Protein AF-A0AAV5WEJ1-F1 (afdb_monomer)

pLDDT: mean 78.56, std 15.96, range [40.91, 97.81]

Structure (mmCIF, N/CA/C/O backbone):
data_AF-A0AAV5WEJ1-F1
#
_entry.id   AF-A0AAV5WEJ1-F1
#
loop_
_atom_site.group_PDB
_atom_site.id
_atom_site.type_symbol
_atom_site.label_atom_id
_atom_site.label_alt_id
_atom_site.label_comp_id
_atom_site.label_asym_id
_atom_site.label_entity_id
_atom_site.label_seq_id
_atom_site.pdbx_PDB_ins_code
_atom_site.Cartn_x
_atom_site.Cartn_y
_atom_site.Cartn_z
_atom_site.occupancy
_atom_site.B_iso_or_equiv
_atom_site.auth_seq_id
_atom_site.auth_comp_id
_atom_site.auth_asym_id
_atom_site.auth_atom_id
_atom_site.pdbx_PDB_model_num
ATOM 1 N N . ASN A 1 1 ? 37.908 61.370 23.925 1.00 48.78 1 ASN A N 1
ATOM 2 C CA . ASN A 1 1 ? 36.452 61.173 23.853 1.00 48.78 1 ASN A CA 1
ATOM 3 C C . ASN A 1 1 ? 36.215 59.775 23.324 1.00 48.78 1 ASN A C 1
ATOM 5 O O . ASN A 1 1 ? 36.213 59.597 22.114 1.00 48.78 1 ASN A O 1
ATOM 9 N N . GLU A 1 2 ? 36.340 58.740 24.158 1.00 59.25 2 GLU A N 1
ATOM 10 C CA . GLU A 1 2 ? 35.425 58.416 25.284 1.00 59.25 2 GLU A CA 1
ATOM 11 C C . GLU A 1 2 ? 34.020 58.159 24.706 1.00 59.25 2 GLU A C 1
ATOM 13 O O . GLU A 1 2 ? 33.524 58.984 23.948 1.00 59.25 2 GLU A O 1
ATOM 18 N N . GLU A 1 3 ? 33.359 57.028 24.920 1.00 62.00 3 GLU A N 1
ATOM 19 C CA . GLU A 1 3 ? 33.293 56.224 26.140 1.00 62.00 3 GLU A CA 1
ATOM 20 C C . GLU A 1 3 ? 33.179 54.723 25.832 1.00 62.00 3 GLU A C 1
ATOM 22 O O . GLU A 1 3 ? 32.531 54.297 24.874 1.00 62.00 3 GLU A O 1
ATOM 27 N N . GLU A 1 4 ? 33.813 53.942 26.701 1.00 65.81 4 GLU A N 1
ATOM 28 C CA . GLU A 1 4 ? 33.583 52.519 26.920 1.00 65.81 4 GLU A CA 1
ATOM 29 C C . GLU A 1 4 ? 32.171 52.300 27.490 1.00 65.81 4 GLU A C 1
ATOM 31 O O . GLU A 1 4 ? 31.723 53.063 28.345 1.00 65.81 4 GLU A O 1
ATOM 36 N N . LYS A 1 5 ? 31.489 51.228 27.069 1.00 62.72 5 LYS A N 1
ATOM 37 C CA . LYS A 1 5 ? 30.404 50.622 27.852 1.00 62.72 5 LYS A CA 1
ATOM 38 C C . LYS A 1 5 ? 30.538 49.107 27.853 1.00 62.72 5 LYS A C 1
ATOM 40 O O . LYS A 1 5 ? 30.282 48.437 26.855 1.00 62.72 5 LYS A O 1
ATOM 45 N N . SER A 1 6 ? 31.016 48.640 28.995 1.00 69.19 6 SER A N 1
ATOM 46 C CA . SER A 1 6 ? 30.909 47.301 29.550 1.00 69.19 6 SER A CA 1
ATOM 47 C C . SER A 1 6 ? 29.540 47.127 30.210 1.00 69.19 6 SER A C 1
ATOM 49 O O . SER A 1 6 ? 29.166 47.982 31.004 1.00 69.19 6 SER A O 1
ATOM 51 N N . ASP A 1 7 ? 28.863 46.020 29.923 1.00 62.72 7 ASP A N 1
ATOM 52 C CA . ASP A 1 7 ? 27.815 45.413 30.754 1.00 62.72 7 ASP A CA 1
ATOM 53 C C . ASP A 1 7 ? 28.044 43.891 30.583 1.00 62.72 7 ASP A C 1
ATOM 55 O O . ASP A 1 7 ? 27.995 43.387 29.459 1.00 62.72 7 ASP A O 1
ATOM 59 N N . ASP A 1 8 ? 28.722 43.204 31.503 1.00 59.22 8 ASP A N 1
ATOM 60 C CA . ASP A 1 8 ? 28.251 42.664 32.791 1.00 59.22 8 ASP A CA 1
ATOM 61 C C . ASP A 1 8 ? 27.082 41.667 32.677 1.00 59.22 8 ASP A C 1
ATOM 63 O O . ASP A 1 8 ? 25.970 42.035 32.317 1.00 59.22 8 ASP A O 1
ATOM 67 N N . GLU A 1 9 ? 27.415 40.424 33.065 1.00 64.12 9 GLU A N 1
ATOM 68 C CA . GLU A 1 9 ? 26.580 39.393 33.715 1.00 64.12 9 GLU A CA 1
ATOM 69 C C . GLU A 1 9 ? 25.446 38.778 32.854 1.00 64.12 9 GLU A C 1
ATOM 71 O O . GLU A 1 9 ? 24.709 39.444 32.147 1.00 64.12 9 GLU A O 1
ATOM 76 N N . ASP A 1 10 ? 25.280 37.459 32.763 1.00 61.47 10 ASP A N 1
ATOM 77 C CA . ASP A 1 10 ? 24.936 36.591 33.885 1.00 61.47 10 ASP A CA 1
ATOM 78 C C . ASP A 1 10 ? 25.255 35.117 33.559 1.00 61.47 10 ASP A C 1
ATOM 80 O O . ASP A 1 10 ? 25.227 34.662 32.411 1.00 61.47 10 ASP A O 1
ATOM 84 N N . TYR A 1 11 ? 25.615 34.393 34.607 1.00 61.28 11 TYR A N 1
ATOM 85 C CA . TYR A 1 11 ? 26.129 33.035 34.631 1.00 61.28 11 TYR A CA 1
ATOM 86 C C . TYR A 1 11 ? 24.949 32.061 34.723 1.00 61.28 11 TYR A C 1
ATOM 88 O O . TYR A 1 11 ? 24.427 31.825 35.808 1.00 61.28 11 TYR A O 1
ATOM 96 N N . GLU A 1 12 ? 24.521 31.467 33.605 1.00 70.88 12 GLU A N 1
ATOM 97 C CA . GLU A 1 12 ? 23.579 30.343 33.664 1.00 70.88 12 GLU A CA 1
ATOM 98 C C . GLU A 1 12 ? 24.329 29.038 33.963 1.00 70.88 12 GLU A C 1
ATOM 100 O O . GLU A 1 12 ? 24.974 28.417 33.114 1.00 70.88 12 GLU A O 1
ATOM 105 N N . GLU A 1 13 ? 24.243 28.651 35.233 1.00 68.62 13 GLU A N 1
ATOM 106 C CA . GLU A 1 13 ? 24.616 27.360 35.792 1.00 68.62 13 GLU A CA 1
ATOM 107 C C . GLU A 1 13 ? 23.771 26.249 35.143 1.00 68.62 13 GLU A C 1
ATOM 109 O O . GLU A 1 13 ? 22.632 25.990 35.520 1.00 68.62 13 GLU A O 1
ATOM 114 N N . THR A 1 14 ? 24.315 25.592 34.117 1.00 69.81 14 THR A N 1
ATOM 115 C CA . THR A 1 14 ? 23.690 24.406 33.520 1.00 69.81 14 THR A CA 1
ATOM 116 C C . THR A 1 14 ? 23.865 23.206 34.445 1.00 69.81 14 THR A C 1
ATOM 118 O O . THR A 1 14 ? 24.955 22.628 34.536 1.00 69.81 14 THR A O 1
ATOM 121 N N . GLU A 1 15 ? 22.777 22.831 35.112 1.00 67.81 15 GLU A N 1
ATOM 122 C CA . GLU A 1 15 ? 22.633 21.587 35.858 1.00 67.81 15 GLU A CA 1
ATOM 123 C C . GLU A 1 15 ? 22.952 20.389 34.946 1.00 67.81 15 GLU A C 1
ATOM 125 O O . GLU A 1 15 ? 22.366 20.198 33.879 1.00 67.81 15 GLU A O 1
ATOM 130 N N . LYS A 1 16 ? 23.932 19.579 35.360 1.00 58.81 16 LYS A N 1
ATOM 131 C CA . LYS A 1 16 ? 24.221 18.280 34.749 1.00 58.81 16 LYS A CA 1
ATOM 132 C C . LYS A 1 16 ? 23.104 17.314 35.125 1.00 58.81 16 LYS A C 1
ATOM 134 O O . LYS A 1 16 ? 23.105 16.772 36.228 1.00 58.81 16 LYS A O 1
ATOM 139 N N . GLU A 1 17 ? 22.185 17.075 34.200 1.00 65.12 17 GLU A N 1
ATOM 140 C CA . GLU A 1 17 ? 21.287 15.928 34.274 1.00 65.12 17 GLU A CA 1
ATOM 141 C C . GLU A 1 17 ? 22.120 14.642 34.133 1.00 65.12 17 GLU A C 1
ATOM 143 O O . GLU A 1 17 ? 22.753 14.386 33.107 1.00 65.12 17 GLU A O 1
ATOM 148 N N . GLU A 1 18 ? 22.173 13.853 35.208 1.00 59.12 18 GLU A N 1
ATOM 149 C CA . GLU A 1 18 ? 22.703 12.491 35.196 1.00 59.12 18 GLU A CA 1
ATOM 150 C C . GLU A 1 18 ? 21.823 11.618 34.293 1.00 59.12 18 GLU A C 1
ATOM 152 O O . GLU A 1 18 ? 20.693 11.260 34.640 1.00 59.12 18 GLU A O 1
ATOM 157 N N . GLU A 1 19 ? 22.358 11.261 33.126 1.00 59.88 19 GLU A N 1
ATOM 158 C CA . GLU A 1 19 ? 21.803 10.234 32.251 1.00 59.88 19 GLU A CA 1
ATOM 159 C C . GLU A 1 19 ? 21.785 8.894 33.003 1.00 59.88 19 GLU A C 1
ATOM 161 O O . GLU A 1 19 ? 22.805 8.227 33.180 1.00 59.88 19 GLU A O 1
ATOM 166 N N . LYS A 1 20 ? 20.601 8.494 33.476 1.00 62.19 20 LYS A N 1
ATOM 167 C CA . LYS A 1 20 ? 20.348 7.120 33.910 1.00 62.19 20 LYS A CA 1
ATOM 168 C C . LYS A 1 20 ? 20.397 6.215 32.681 1.00 62.19 20 LYS A C 1
ATOM 170 O O . LYS A 1 20 ? 19.523 6.298 31.822 1.00 62.19 20 LYS A O 1
ATOM 175 N N . GLU A 1 21 ? 21.397 5.339 32.634 1.00 64.12 21 GLU A N 1
ATOM 176 C CA . GLU A 1 21 ? 21.406 4.145 31.785 1.00 64.12 21 GLU A CA 1
ATOM 177 C C . GLU A 1 21 ? 20.165 3.301 32.114 1.00 64.12 21 GLU A C 1
ATOM 179 O O . GLU A 1 21 ? 20.117 2.568 33.104 1.00 64.12 21 GLU A O 1
ATOM 184 N N . GLU A 1 22 ? 19.120 3.445 31.301 1.00 62.62 22 GLU A N 1
ATOM 185 C CA . GLU A 1 22 ? 17.998 2.518 31.292 1.00 62.62 22 GLU A CA 1
ATOM 186 C C . GLU A 1 22 ? 18.441 1.234 30.585 1.00 62.62 22 GLU A C 1
ATOM 188 O O . GLU A 1 22 ? 18.712 1.216 29.385 1.00 62.62 22 GLU A O 1
ATOM 193 N N . ASP A 1 23 ? 18.537 0.166 31.376 1.00 64.06 23 ASP A N 1
ATOM 194 C CA . ASP A 1 23 ? 18.824 -1.211 30.976 1.00 64.06 23 ASP A CA 1
ATOM 195 C C . ASP A 1 23 ? 17.929 -1.613 29.784 1.00 64.06 23 ASP A C 1
ATOM 197 O O . ASP A 1 23 ? 16.708 -1.771 29.916 1.00 64.06 23 ASP A O 1
ATOM 201 N N . GLU A 1 24 ? 18.530 -1.715 28.592 1.00 65.00 24 GLU A N 1
ATOM 202 C CA . GLU A 1 24 ? 17.839 -2.050 27.347 1.00 65.00 24 GLU A CA 1
ATOM 203 C C . GLU A 1 24 ? 17.126 -3.409 27.498 1.00 65.00 24 GLU A C 1
ATOM 205 O O . GLU A 1 24 ? 17.777 -4.449 27.665 1.00 65.00 24 GLU A O 1
ATOM 210 N N . PRO A 1 25 ? 15.784 -3.471 27.400 1.00 62.94 25 PRO A N 1
ATOM 211 C CA . PRO A 1 25 ? 15.083 -4.737 27.507 1.00 62.94 25 PRO A CA 1
ATOM 212 C C . PRO A 1 25 ? 15.478 -5.651 26.335 1.00 62.94 25 PRO A C 1
ATOM 214 O O . PRO A 1 25 ? 15.450 -5.227 25.174 1.00 62.94 25 PRO A O 1
ATOM 217 N N . PRO A 1 26 ? 15.790 -6.937 26.592 1.00 56.16 26 PRO A N 1
ATOM 218 C CA . PRO A 1 26 ? 16.313 -7.838 25.577 1.00 56.16 26 PRO A CA 1
ATOM 219 C C . PRO A 1 26 ? 15.323 -7.976 24.419 1.00 56.16 26 PRO A C 1
ATOM 221 O O . PRO A 1 26 ? 14.179 -8.412 24.596 1.00 56.16 26 PRO A O 1
ATOM 224 N N . ALA A 1 27 ? 15.789 -7.615 23.219 1.00 48.59 27 ALA A N 1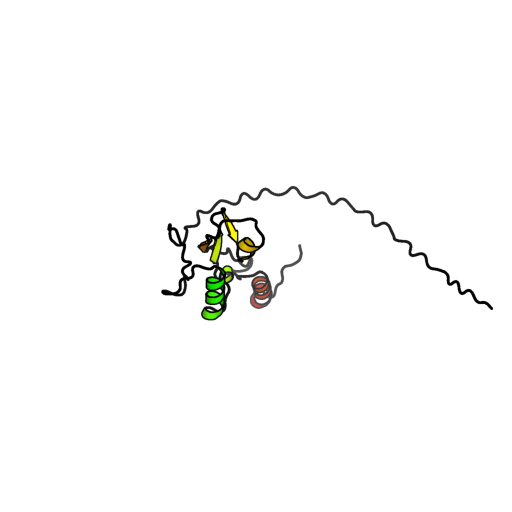
ATOM 225 C CA . ALA A 1 27 ? 15.034 -7.662 21.976 1.00 48.59 27 ALA A CA 1
ATOM 226 C C . ALA A 1 27 ? 14.387 -9.044 21.784 1.00 48.59 27 ALA A C 1
ATOM 228 O O . ALA A 1 27 ? 15.032 -10.033 21.417 1.00 48.59 27 ALA A O 1
ATOM 229 N N . LYS A 1 28 ? 13.076 -9.120 22.042 1.00 56.47 28 LYS A N 1
ATOM 230 C CA . LYS A 1 28 ? 12.274 -10.324 21.817 1.00 56.47 28 LYS A CA 1
ATOM 231 C C . LYS A 1 28 ? 12.331 -10.666 20.333 1.00 56.47 28 LYS A C 1
ATOM 233 O O . LYS A 1 28 ? 11.768 -9.963 19.499 1.00 56.47 28 LYS A O 1
ATOM 238 N N . LYS A 1 29 ? 13.007 -11.769 20.008 1.00 50.75 29 LYS A N 1
ATOM 239 C CA . LYS A 1 29 ? 13.087 -12.330 18.656 1.00 50.75 29 LYS A CA 1
ATOM 240 C C . LYS A 1 29 ? 11.683 -12.737 18.202 1.00 50.75 29 LYS A C 1
ATOM 242 O O . LYS A 1 29 ? 11.173 -13.791 18.577 1.00 50.75 29 LYS A O 1
ATOM 247 N N . ILE A 1 30 ? 11.041 -11.872 17.420 1.00 41.00 30 ILE A N 1
ATOM 248 C CA . ILE A 1 30 ? 9.720 -12.125 16.847 1.00 41.00 30 ILE A CA 1
ATOM 249 C C . ILE A 1 30 ? 9.901 -13.127 15.705 1.00 41.00 30 ILE A C 1
ATOM 251 O O . ILE A 1 30 ? 10.350 -12.781 14.613 1.00 41.00 30 ILE A O 1
ATOM 255 N N . ASN A 1 31 ? 9.556 -14.389 15.958 1.00 40.91 31 ASN A N 1
ATOM 256 C CA . ASN A 1 31 ? 9.471 -15.420 14.929 1.00 40.91 31 ASN A CA 1
ATOM 257 C C . ASN A 1 31 ? 8.255 -15.135 14.035 1.00 40.91 31 ASN A C 1
ATOM 259 O O . ASN A 1 31 ? 7.152 -15.626 14.276 1.00 40.91 31 ASN A O 1
ATOM 263 N N . ILE A 1 32 ? 8.437 -14.297 13.013 1.00 45.59 32 ILE A N 1
ATOM 264 C CA . ILE A 1 32 ? 7.403 -14.028 12.011 1.00 45.59 32 ILE A CA 1
ATOM 265 C C . ILE A 1 32 ? 7.306 -15.258 11.107 1.00 45.59 32 ILE A C 1
ATOM 267 O O . ILE A 1 32 ? 8.122 -15.463 10.208 1.00 45.59 32 ILE A O 1
ATOM 271 N N . ALA A 1 33 ? 6.290 -16.085 11.350 1.00 46.78 33 ALA A N 1
ATOM 272 C CA . ALA A 1 33 ? 5.923 -17.178 10.464 1.00 46.78 33 ALA A CA 1
ATOM 273 C C . ALA A 1 33 ? 5.652 -16.623 9.053 1.00 46.78 33 ALA A C 1
ATOM 275 O O . ALA A 1 33 ? 4.692 -15.878 8.833 1.00 46.78 33 ALA A O 1
ATOM 276 N N . LYS A 1 34 ? 6.516 -16.977 8.092 1.00 47.75 34 LYS A N 1
ATOM 277 C CA . LYS A 1 34 ? 6.350 -16.674 6.665 1.00 47.75 34 LYS A CA 1
ATOM 278 C C . LYS A 1 34 ? 5.071 -17.347 6.161 1.00 47.75 34 LYS A C 1
ATOM 280 O O . LYS A 1 34 ? 5.084 -18.508 5.773 1.00 47.75 34 LYS A O 1
ATOM 285 N N . LYS A 1 35 ? 3.954 -16.618 6.155 1.00 55.22 35 LYS A N 1
ATOM 286 C CA . LYS A 1 35 ? 2.777 -17.013 5.377 1.00 55.22 35 LYS A CA 1
ATOM 287 C C . LYS A 1 35 ? 3.103 -16.819 3.901 1.00 55.22 35 LYS A C 1
ATOM 289 O O . LYS A 1 35 ? 3.415 -15.705 3.483 1.00 55.22 35 LYS A O 1
ATOM 294 N N . GLU A 1 36 ? 3.034 -17.899 3.132 1.00 59.75 36 GLU A N 1
ATOM 295 C CA . GLU A 1 36 ? 3.182 -17.881 1.679 1.00 59.75 36 GLU A CA 1
ATOM 296 C C . GLU A 1 36 ? 2.104 -16.973 1.065 1.00 59.75 36 GLU A C 1
ATOM 298 O O . GLU A 1 36 ? 0.915 -17.297 1.037 1.00 59.75 36 GLU A O 1
ATOM 303 N N . GLN A 1 37 ? 2.508 -15.780 0.627 1.00 60.84 37 GLN A N 1
ATOM 304 C CA . GLN A 1 37 ? 1.634 -14.848 -0.079 1.00 60.84 37 GLN A CA 1
ATOM 305 C C . GLN A 1 37 ? 1.634 -15.224 -1.559 1.00 60.84 37 GLN A C 1
ATOM 307 O O . GLN A 1 37 ? 2.683 -15.221 -2.201 1.00 60.84 37 GLN A O 1
ATOM 312 N N . LYS A 1 38 ? 0.458 -15.561 -2.102 1.00 61.38 38 LYS A N 1
ATOM 313 C CA . LYS A 1 38 ? 0.310 -15.845 -3.533 1.00 61.38 38 LYS A CA 1
ATOM 314 C C . LYS A 1 38 ? 0.507 -14.543 -4.329 1.00 61.38 38 LYS A C 1
ATOM 316 O O . LYS A 1 38 ? -0.241 -13.593 -4.092 1.00 61.38 38 LYS A O 1
ATOM 321 N N . PRO A 1 39 ? 1.482 -14.473 -5.250 1.00 58.88 39 PRO A N 1
ATOM 322 C CA . PRO A 1 39 ? 1.660 -13.313 -6.116 1.00 58.88 39 PRO A CA 1
ATOM 323 C C . PRO A 1 39 ? 0.462 -13.163 -7.063 1.00 58.88 39 PRO A C 1
ATOM 325 O O . PRO A 1 39 ? 0.000 -14.142 -7.649 1.00 58.88 39 PRO A O 1
ATOM 328 N N . LEU A 1 40 ? -0.029 -11.934 -7.227 1.00 61.28 40 LEU A N 1
ATOM 329 C CA . LEU A 1 40 ? -1.171 -11.603 -8.084 1.00 61.28 40 LEU A CA 1
ATOM 330 C C . LEU A 1 40 ? -0.753 -11.392 -9.562 1.00 61.28 40 LEU A C 1
ATOM 332 O O . LEU A 1 40 ? -1.134 -10.383 -10.131 1.00 61.28 40 LEU A O 1
ATOM 3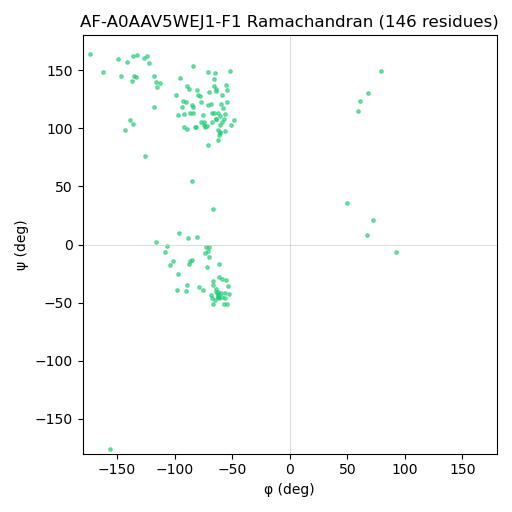36 N N . VAL A 1 41 ? -0.071 -12.366 -10.209 1.00 59.88 41 VAL A N 1
ATOM 337 C CA . VAL A 1 41 ? 0.247 -12.387 -11.682 1.00 59.88 41 VAL A CA 1
ATOM 338 C C . VAL A 1 41 ? 1.456 -11.475 -12.076 1.00 59.88 41 VAL A C 1
ATOM 340 O O . VAL A 1 41 ? 1.688 -10.485 -11.393 1.00 59.88 41 VAL A O 1
ATOM 343 N N . SER A 1 42 ? 2.345 -11.666 -13.084 1.00 46.66 42 SER A N 1
ATOM 344 C CA . SER A 1 42 ? 2.797 -12.731 -14.028 1.00 46.66 42 SER A CA 1
ATOM 345 C C . SER A 1 42 ? 4.304 -12.518 -14.370 1.00 46.66 42 SER A C 1
ATOM 347 O O . SER A 1 42 ? 4.835 -11.417 -14.220 1.00 46.66 42 SER A O 1
ATOM 349 N N . ARG A 1 43 ? 5.003 -13.568 -14.842 1.00 43.34 43 ARG A N 1
ATOM 350 C CA . ARG A 1 43 ? 6.419 -13.579 -15.275 1.00 43.34 43 ARG A CA 1
ATOM 351 C C . ARG A 1 43 ? 6.559 -13.113 -16.742 1.00 43.34 43 ARG A C 1
ATOM 353 O O . ARG A 1 43 ? 6.146 -13.833 -17.643 1.00 43.34 43 ARG A O 1
ATOM 360 N N . GLY A 1 44 ? 7.186 -11.953 -16.981 1.00 53.12 44 GLY A N 1
ATOM 361 C CA . GLY A 1 44 ? 7.554 -11.429 -18.312 1.00 53.12 44 GLY A CA 1
ATOM 362 C C . GLY A 1 44 ? 8.408 -10.140 -18.241 1.00 53.12 44 GLY A C 1
ATOM 363 O O . GLY A 1 44 ? 8.462 -9.529 -17.172 1.00 53.12 44 GLY A O 1
ATOM 364 N N . PRO A 1 45 ? 9.087 -9.717 -19.335 1.00 59.16 45 PRO A N 1
ATOM 365 C CA . PRO A 1 45 ? 10.114 -8.655 -19.334 1.00 59.16 45 PRO A CA 1
ATOM 366 C C . PRO A 1 45 ? 9.591 -7.215 -19.152 1.00 59.16 45 PRO A C 1
ATOM 368 O O . PRO A 1 45 ? 10.385 -6.283 -19.064 1.00 59.16 45 PRO A O 1
ATOM 371 N N . LYS A 1 46 ? 8.272 -7.018 -19.049 1.00 65.31 46 LYS A N 1
ATOM 372 C CA . LYS A 1 46 ? 7.631 -5.783 -18.571 1.00 65.31 46 LYS A CA 1
ATOM 373 C C . LYS A 1 46 ? 6.459 -6.192 -17.681 1.00 65.31 46 LYS A C 1
ATOM 375 O O . LYS A 1 46 ? 5.475 -6.728 -18.185 1.00 65.31 46 LYS A O 1
ATOM 380 N N . ARG A 1 47 ? 6.581 -6.015 -16.363 1.00 74.94 47 ARG A N 1
ATOM 381 C CA . ARG A 1 47 ? 5.493 -6.338 -15.428 1.00 74.94 47 ARG A CA 1
ATOM 382 C C . ARG A 1 47 ? 4.507 -5.177 -15.401 1.00 74.94 47 ARG A C 1
ATOM 384 O O . ARG A 1 47 ? 4.771 -4.142 -14.799 1.00 74.94 47 ARG A O 1
ATOM 391 N N . GLU A 1 48 ? 3.394 -5.342 -16.105 1.00 89.50 48 GLU A N 1
ATOM 392 C CA . GLU A 1 48 ? 2.246 -4.452 -15.963 1.00 89.50 48 GLU A CA 1
ATOM 393 C C . GLU A 1 48 ? 1.588 -4.696 -14.599 1.00 89.50 48 GLU A C 1
ATOM 395 O O . GLU A 1 48 ? 1.330 -5.832 -14.205 1.00 89.50 48 GLU A O 1
ATOM 400 N N . MET A 1 49 ? 1.334 -3.619 -13.865 1.00 91.31 49 MET A N 1
ATOM 401 C CA . MET A 1 49 ? 0.565 -3.618 -12.628 1.00 91.31 49 MET A CA 1
ATOM 402 C C . MET A 1 49 ? -0.912 -3.472 -12.970 1.00 91.31 49 MET A C 1
ATOM 404 O O . MET A 1 49 ? -1.346 -2.428 -13.465 1.00 91.31 49 MET A O 1
ATOM 408 N N . GLU A 1 50 ? -1.678 -4.520 -12.695 1.00 94.12 50 GLU A N 1
ATOM 409 C CA . GLU A 1 50 ? -3.119 -4.555 -12.922 1.00 94.12 50 GLU A CA 1
ATOM 410 C C . GLU A 1 50 ? -3.870 -4.044 -11.689 1.00 94.12 50 GLU A C 1
ATOM 412 O O . GLU A 1 50 ? -3.551 -4.391 -10.550 1.00 94.12 50 GLU A O 1
ATOM 417 N N . CYS A 1 51 ? -4.884 -3.203 -11.891 1.00 95.38 51 CYS A N 1
ATOM 418 C CA . CYS A 1 51 ? -5.729 -2.772 -10.783 1.00 95.38 51 CYS A CA 1
ATOM 419 C C . CYS A 1 51 ? -6.729 -3.877 -10.411 1.00 95.38 51 CY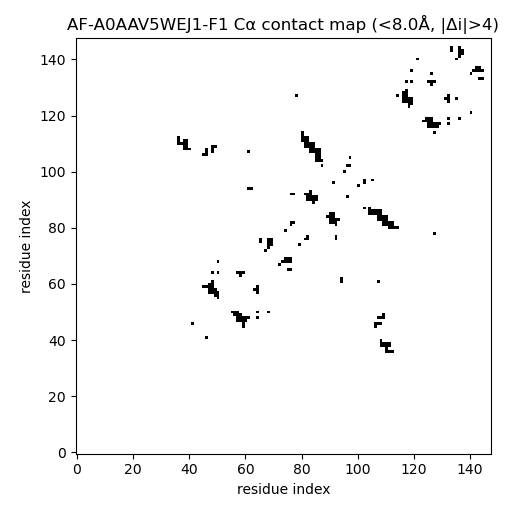S A C 1
ATOM 421 O O . CYS A 1 51 ? -7.5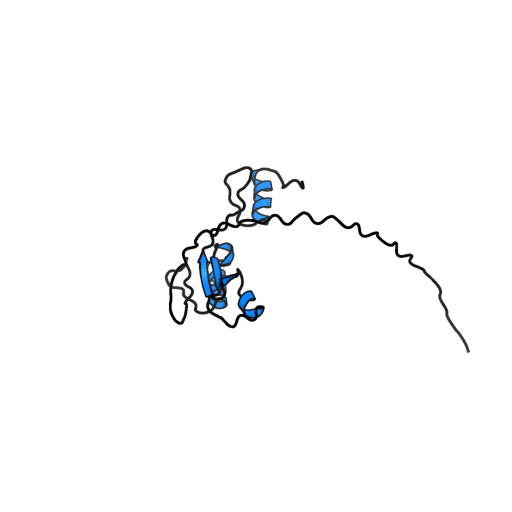66 -4.232 -11.235 1.00 95.38 51 CYS A O 1
ATOM 423 N N . PRO A 1 52 ? -6.760 -4.364 -9.156 1.00 92.31 52 PRO A N 1
ATOM 424 C CA . PRO A 1 52 ? -7.675 -5.440 -8.765 1.00 92.31 52 PRO A CA 1
ATOM 425 C C . PRO A 1 52 ? -9.150 -5.010 -8.722 1.00 92.31 52 PRO A C 1
ATOM 427 O O . PRO A 1 52 ? -10.031 -5.849 -8.563 1.00 92.31 52 PRO A O 1
ATOM 430 N N . LYS A 1 53 ? -9.431 -3.703 -8.813 1.00 92.38 53 LYS A N 1
ATOM 431 C CA . LYS A 1 53 ? -10.788 -3.139 -8.806 1.00 92.38 53 LYS A CA 1
ATOM 432 C C . LYS A 1 53 ? -11.273 -2.698 -10.189 1.00 92.38 53 LYS A C 1
ATOM 434 O O . LYS A 1 53 ? -12.471 -2.507 -10.364 1.00 92.38 53 LYS A O 1
ATOM 439 N N . CYS A 1 54 ? -10.369 -2.518 -11.151 1.00 95.12 54 CYS A N 1
ATOM 440 C CA . CYS A 1 54 ? -10.689 -2.058 -12.500 1.00 95.12 54 CYS A CA 1
ATOM 441 C C . CYS A 1 54 ? -10.298 -3.144 -13.499 1.00 95.12 54 CYS A C 1
ATOM 443 O O . CYS A 1 54 ? -9.115 -3.430 -13.636 1.00 95.12 54 CYS A O 1
ATOM 445 N N . MET A 1 55 ? -11.256 -3.686 -14.256 1.00 88.19 55 MET A N 1
ATOM 446 C CA . MET A 1 55 ? -10.971 -4.785 -15.195 1.00 88.19 55 MET A CA 1
ATOM 447 C C . MET A 1 55 ? -9.970 -4.414 -16.303 1.00 88.19 55 MET A C 1
ATOM 449 O O . MET A 1 55 ? -9.253 -5.284 -16.780 1.00 88.19 55 MET A O 1
ATOM 453 N N . ASN A 1 56 ? -9.895 -3.136 -16.694 1.00 91.75 56 ASN A N 1
ATOM 454 C CA . ASN A 1 56 ? -9.138 -2.701 -17.877 1.00 91.75 56 ASN A CA 1
ATOM 455 C C . ASN A 1 56 ? -7.962 -1.768 -17.567 1.00 91.75 56 ASN A C 1
ATOM 457 O O . ASN A 1 56 ? -7.320 -1.275 -18.492 1.00 91.75 56 ASN A O 1
ATOM 461 N N . TYR A 1 57 ? -7.688 -1.468 -16.294 1.00 95.44 57 TYR A N 1
ATOM 462 C CA . TYR A 1 57 ? -6.589 -0.563 -15.971 1.00 95.44 57 TYR A CA 1
ATOM 463 C C . TYR A 1 57 ? -5.295 -1.328 -15.720 1.00 95.44 57 TYR A C 1
ATOM 465 O O . TYR A 1 57 ? -5.213 -2.162 -14.813 1.00 95.44 57 TYR A O 1
ATOM 473 N N . ARG A 1 58 ? -4.266 -0.961 -16.484 1.00 95.00 58 ARG A N 1
ATOM 474 C CA . ARG A 1 58 ? -2.899 -1.446 -16.333 1.00 95.00 58 ARG A CA 1
ATOM 475 C C . ARG A 1 58 ? -1.925 -0.281 -16.379 1.00 95.00 58 ARG A C 1
ATOM 477 O O . ARG A 1 58 ? -2.130 0.677 -17.120 1.00 95.00 58 ARG A O 1
ATOM 484 N N . SER A 1 59 ? -0.864 -0.371 -15.590 1.00 93.06 59 SER A N 1
ATOM 485 C CA . SER A 1 59 ? 0.224 0.606 -15.595 1.00 93.06 59 SER A CA 1
ATOM 486 C C . SER A 1 59 ? 1.567 -0.097 -15.541 1.00 93.06 59 SER A C 1
ATOM 488 O O . SER A 1 59 ? 1.746 -1.045 -14.786 1.00 93.06 59 SER A O 1
ATOM 490 N N . THR A 1 60 ? 2.544 0.402 -16.286 1.00 90.94 60 THR A N 1
ATOM 491 C CA . THR A 1 60 ? 3.943 -0.029 -16.167 1.00 90.94 60 THR A CA 1
ATOM 492 C C . THR A 1 60 ? 4.704 0.750 -15.093 1.00 90.94 60 THR A C 1
ATOM 494 O O . THR A 1 60 ? 5.781 0.327 -14.687 1.00 90.94 60 THR A O 1
ATOM 497 N N . SER A 1 61 ? 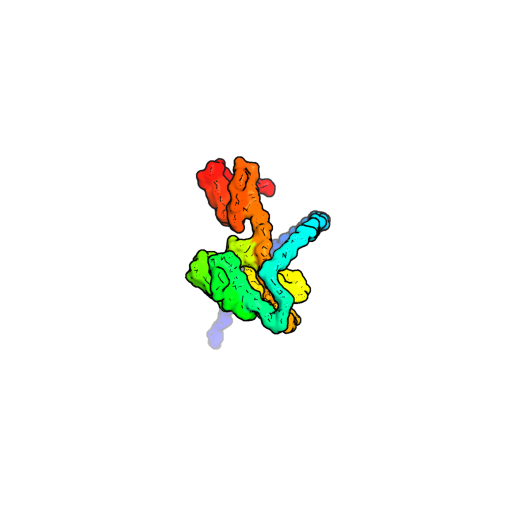4.157 1.871 -14.603 1.00 89.75 61 SER A N 1
ATOM 498 C CA . SER A 1 61 ? 4.787 2.717 -13.585 1.00 89.75 61 SER A CA 1
ATOM 499 C C . SER A 1 61 ? 4.027 2.691 -12.259 1.00 89.75 61 SER A C 1
ATOM 501 O O . SER A 1 61 ? 2.790 2.717 -12.222 1.00 89.75 61 SER A O 1
ATOM 503 N N . VAL A 1 62 ? 4.781 2.646 -11.153 1.00 90.69 62 VAL A N 1
ATOM 504 C CA . VAL A 1 62 ? 4.228 2.633 -9.786 1.00 90.69 62 VAL A CA 1
ATOM 505 C C . VAL A 1 62 ? 3.459 3.925 -9.526 1.00 90.69 62 VAL A C 1
ATOM 507 O O . VAL A 1 62 ? 2.352 3.897 -8.995 1.00 90.69 62 VAL A O 1
ATOM 510 N N . GLU A 1 63 ? 4.014 5.054 -9.964 1.00 91.69 63 GLU A N 1
ATOM 511 C CA . GLU A 1 63 ? 3.382 6.366 -9.847 1.00 91.69 63 GLU A CA 1
ATOM 512 C C . GLU A 1 63 ? 2.060 6.438 -10.624 1.00 91.69 63 GLU A C 1
ATOM 514 O O . GLU A 1 63 ? 1.047 6.874 -10.075 1.00 91.69 63 GLU A O 1
ATOM 519 N N . GLY A 1 64 ? 2.033 5.941 -11.868 1.00 94.06 64 GLY A N 1
ATOM 520 C CA . GLY A 1 64 ? 0.815 5.876 -12.676 1.00 94.06 64 GLY A CA 1
ATOM 521 C C . GLY A 1 64 ? -0.271 5.055 -11.985 1.00 94.06 64 GLY A C 1
ATOM 522 O O . GLY A 1 64 ? -1.405 5.519 -11.846 1.00 94.06 64 GLY A O 1
ATOM 523 N N . PHE A 1 65 ? 0.107 3.895 -11.442 1.00 94.38 65 PHE A N 1
ATOM 524 C CA . PHE A 1 65 ? -0.796 3.041 -10.677 1.00 94.38 65 PHE A CA 1
ATOM 525 C C . PHE A 1 65 ? -1.337 3.743 -9.424 1.00 94.38 65 PHE A C 1
ATOM 527 O O . PHE A 1 65 ? -2.542 3.726 -9.176 1.00 94.38 65 PHE A O 1
ATOM 534 N N . GLN A 1 66 ? -0.479 4.404 -8.642 1.00 94.19 66 GLN A N 1
ATOM 535 C CA . GLN A 1 66 ? -0.898 5.146 -7.449 1.00 94.19 66 GLN A CA 1
ATOM 536 C C . GLN A 1 66 ? -1.845 6.297 -7.787 1.00 94.19 66 GLN A C 1
ATOM 538 O O . GLN A 1 66 ? -2.860 6.477 -7.108 1.00 94.19 66 GLN A O 1
ATOM 543 N N . LYS A 1 67 ? -1.537 7.058 -8.842 1.00 96.00 67 LYS A N 1
ATOM 544 C CA . LYS A 1 67 ? -2.375 8.159 -9.319 1.00 96.00 67 LYS A CA 1
ATOM 545 C C . LYS A 1 67 ? -3.740 7.650 -9.765 1.00 96.00 67 LYS A C 1
ATOM 547 O O . LYS A 1 67 ? -4.752 8.229 -9.369 1.00 96.00 67 LYS A O 1
ATOM 552 N N . HIS A 1 68 ? -3.788 6.554 -10.523 1.00 96.69 68 HIS A N 1
ATOM 553 C CA . HIS A 1 68 ? -5.040 5.889 -10.878 1.00 96.69 68 HIS A CA 1
ATOM 554 C C . HIS A 1 68 ? -5.822 5.481 -9.633 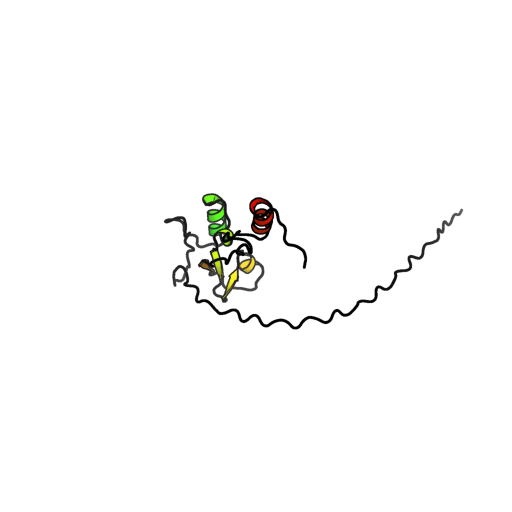1.00 96.69 68 HIS A C 1
ATOM 556 O O . HIS A 1 68 ? -6.980 5.856 -9.487 1.00 96.69 68 HIS A O 1
ATOM 562 N N . PHE A 1 69 ? -5.182 4.781 -8.698 1.00 95.19 69 PHE A N 1
ATOM 563 C CA .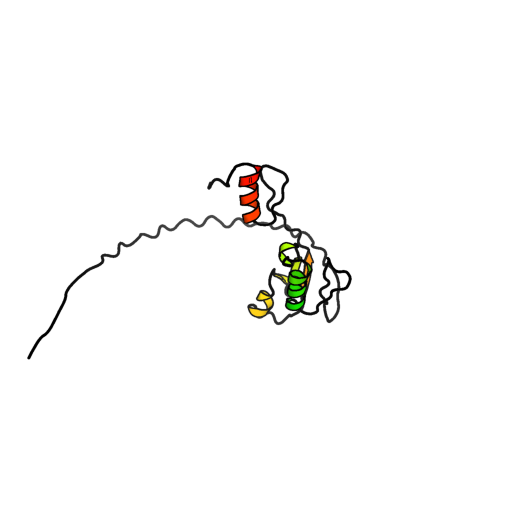 PHE A 1 69 ? -5.871 4.257 -7.527 1.00 95.19 69 PHE A CA 1
ATOM 564 C C . PHE A 1 69 ? -6.463 5.382 -6.663 1.00 95.19 69 PHE A C 1
ATOM 566 O O . PHE A 1 69 ? -7.617 5.307 -6.246 1.00 95.19 69 PHE A O 1
ATOM 573 N N . LYS A 1 70 ? -5.717 6.479 -6.482 1.00 95.19 70 LYS A N 1
ATOM 574 C CA . LYS A 1 70 ? -6.183 7.660 -5.746 1.00 95.19 70 LYS A CA 1
ATOM 575 C C . LYS A 1 70 ? -7.301 8.410 -6.476 1.00 95.19 70 LYS A C 1
ATOM 577 O O . LYS A 1 70 ? -8.265 8.802 -5.831 1.00 95.19 70 LYS A O 1
ATOM 582 N N . SER A 1 71 ? -7.184 8.615 -7.788 1.00 97.44 71 SER A N 1
ATOM 583 C CA . SER A 1 71 ? -8.172 9.382 -8.569 1.00 97.44 71 SER A CA 1
ATOM 584 C C . SER A 1 71 ? -9.466 8.611 -8.835 1.00 97.44 71 SER A C 1
ATOM 586 O O . SER A 1 71 ? -10.539 9.196 -8.755 1.00 97.44 71 SER A O 1
ATOM 588 N N . VAL A 1 72 ? -9.378 7.308 -9.110 1.00 97.81 72 VAL A N 1
ATOM 589 C CA . VAL A 1 72 ? -10.530 6.467 -9.463 1.00 97.81 72 VAL A CA 1
ATOM 590 C C . VAL A 1 72 ? -11.187 5.845 -8.231 1.00 97.81 72 VAL A C 1
ATOM 592 O O . VAL A 1 72 ? -12.405 5.702 -8.200 1.00 97.81 72 VAL A O 1
ATOM 595 N N . HIS A 1 73 ? -10.418 5.482 -7.197 1.00 95.12 73 HIS A N 1
ATOM 596 C CA . HIS A 1 73 ? -10.965 4.822 -6.000 1.00 95.12 73 HIS A CA 1
ATOM 597 C C . HIS A 1 73 ? -10.988 5.697 -4.747 1.00 95.12 73 HIS A C 1
ATOM 599 O O . HIS A 1 73 ? -11.499 5.248 -3.722 1.00 95.12 73 HIS A O 1
ATOM 605 N N . GLY A 1 74 ? -10.416 6.905 -4.783 1.00 94.19 74 GLY A N 1
ATOM 606 C CA . GLY A 1 74 ? -10.386 7.814 -3.630 1.00 94.19 74 GLY A CA 1
ATOM 607 C C . GLY A 1 74 ? -9.536 7.323 -2.451 1.00 94.19 74 GLY A C 1
ATOM 608 O O . GLY A 1 74 ? -9.562 7.923 -1.381 1.00 94.19 74 GLY A O 1
ATOM 609 N N . ILE A 1 75 ? -8.783 6.235 -2.623 1.00 92.69 75 ILE A N 1
ATOM 610 C CA . ILE A 1 75 ? -7.952 5.620 -1.584 1.00 92.69 75 ILE A CA 1
ATOM 611 C C . ILE A 1 75 ? -6.555 5.334 -2.129 1.00 92.69 75 ILE A C 1
ATOM 613 O O . ILE A 1 75 ? -6.327 5.316 -3.333 1.00 92.69 75 ILE A O 1
ATOM 617 N N . THR A 1 76 ? -5.594 5.107 -1.242 1.00 92.44 76 THR A N 1
ATOM 618 C CA . THR A 1 76 ? -4.241 4.677 -1.622 1.00 92.44 76 THR A CA 1
ATOM 619 C C . THR A 1 76 ? -4.185 3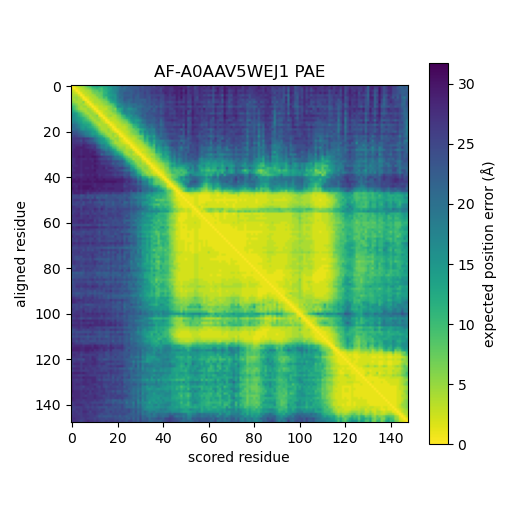.156 -1.809 1.00 92.44 76 THR A C 1
ATOM 621 O O . THR A 1 76 ? -4.945 2.438 -1.151 1.00 92.44 76 THR A O 1
ATOM 624 N N . PRO A 1 77 ? -3.267 2.623 -2.643 1.00 92.50 77 PRO A N 1
ATOM 625 C CA . PRO A 1 77 ? -3.064 1.175 -2.753 1.00 92.50 77 PRO A CA 1
ATOM 626 C C . PRO A 1 77 ? -2.819 0.532 -1.391 1.00 92.50 77 PRO A C 1
ATOM 628 O O . PRO A 1 77 ? -3.442 -0.472 -1.050 1.00 92.50 77 PRO A O 1
ATOM 631 N N . PHE A 1 78 ? -2.008 1.199 -0.565 1.00 89.75 78 PHE A N 1
ATOM 632 C CA . PHE A 1 78 ? -1.724 0.773 0.794 1.00 89.75 78 PHE A CA 1
ATOM 633 C C . PHE A 1 78 ? -3.025 0.575 1.588 1.00 89.75 78 PHE A C 1
ATOM 635 O O . PHE A 1 78 ? -3.230 -0.510 2.124 1.00 89.75 78 PHE A O 1
ATOM 642 N N . GLN A 1 79 ? -3.945 1.551 1.607 1.00 87.06 79 GLN A N 1
ATOM 643 C CA . GLN A 1 79 ? -5.248 1.432 2.287 1.00 87.06 79 GLN A CA 1
ATOM 644 C C . GLN A 1 79 ? -6.114 0.271 1.777 1.00 87.06 79 GLN A C 1
ATOM 646 O O . GLN A 1 79 ? -6.870 -0.296 2.560 1.00 87.06 79 GLN A O 1
ATOM 651 N N . ALA A 1 80 ? -5.986 -0.118 0.508 1.00 89.31 80 ALA A N 1
ATOM 652 C CA . ALA A 1 80 ? -6.653 -1.301 -0.042 1.00 89.31 80 ALA A CA 1
ATOM 653 C C . ALA A 1 80 ? -5.945 -2.630 0.284 1.00 89.31 80 ALA A C 1
ATOM 655 O O . ALA A 1 80 ? -6.335 -3.673 -0.239 1.00 89.31 80 ALA A O 1
ATOM 656 N N . GLY A 1 81 ? -4.902 -2.606 1.119 1.00 90.44 81 GLY A N 1
ATOM 657 C CA . GLY A 1 81 ? -4.080 -3.777 1.417 1.00 90.44 81 GLY A CA 1
ATOM 658 C C . GLY A 1 81 ? -3.170 -4.181 0.258 1.00 90.44 81 GLY A C 1
ATOM 659 O O . GLY A 1 81 ? -2.750 -5.328 0.185 1.00 90.44 81 GLY A O 1
ATOM 660 N N . ILE A 1 82 ? -2.876 -3.268 -0.668 1.00 92.75 82 ILE A N 1
ATOM 661 C CA . ILE A 1 82 ? -1.968 -3.514 -1.790 1.00 92.75 82 ILE A CA 1
ATOM 662 C C . ILE A 1 82 ? -0.598 -2.940 -1.430 1.00 92.75 82 ILE A C 1
ATOM 664 O O . ILE A 1 82 ? -0.483 -1.773 -1.047 1.00 92.75 82 ILE A O 1
ATOM 668 N N . MET A 1 83 ? 0.442 -3.755 -1.569 1.00 92.50 83 MET A N 1
ATOM 669 C CA . MET A 1 83 ? 1.836 -3.343 -1.427 1.00 92.50 83 MET A CA 1
ATOM 670 C C . MET A 1 83 ? 2.624 -3.639 -2.698 1.00 92.50 83 MET A C 1
ATOM 672 O O . MET A 1 83 ? 2.269 -4.519 -3.483 1.00 92.50 83 MET A O 1
ATOM 676 N N . PHE A 1 84 ? 3.715 -2.902 -2.878 1.00 92.00 84 PHE A N 1
ATOM 677 C CA . PHE A 1 84 ? 4.662 -3.105 -3.961 1.00 92.00 84 PHE A CA 1
ATOM 678 C C . PHE A 1 84 ? 5.786 -4.011 -3.462 1.00 92.00 84 PHE A C 1
ATOM 680 O O . PHE A 1 84 ? 6.495 -3.662 -2.520 1.00 92.00 84 PHE A O 1
ATOM 687 N N . LEU A 1 85 ? 5.948 -5.179 -4.075 1.00 90.94 85 LEU A N 1
ATOM 688 C CA . LEU A 1 85 ? 7.090 -6.059 -3.858 1.00 90.94 85 LEU A CA 1
ATOM 689 C C . LEU A 1 85 ? 8.109 -5.803 -4.965 1.00 90.94 85 LEU A C 1
ATOM 691 O O . LEU A 1 85 ? 7.843 -6.103 -6.130 1.00 90.94 85 LEU A O 1
ATOM 695 N N . CYS A 1 86 ? 9.253 -5.232 -4.599 1.00 89.88 86 CYS A N 1
ATOM 696 C CA . CYS A 1 86 ? 10.388 -5.108 -5.502 1.00 89.88 86 CYS A CA 1
ATOM 697 C C . CYS A 1 86 ? 11.008 -6.489 -5.743 1.00 89.88 86 CYS A C 1
ATOM 699 O O . CYS A 1 86 ? 11.036 -7.329 -4.841 1.00 89.88 86 CYS A O 1
ATOM 701 N N . ASP A 1 87 ? 11.562 -6.713 -6.932 1.00 87.69 87 ASP A N 1
ATOM 702 C CA . ASP A 1 87 ? 12.311 -7.935 -7.258 1.00 87.69 87 ASP A CA 1
ATOM 703 C C . ASP A 1 87 ? 13.564 -8.131 -6.374 1.00 87.69 87 ASP A C 1
ATOM 705 O O . ASP A 1 87 ? 14.052 -9.251 -6.248 1.00 87.69 87 ASP A O 1
ATOM 709 N N . CYS A 1 88 ? 14.044 -7.086 -5.683 1.00 87.75 88 CYS A N 1
ATOM 710 C CA . CYS A 1 88 ? 15.065 -7.216 -4.633 1.00 87.75 88 CYS A CA 1
ATOM 711 C C . CYS A 1 88 ? 14.545 -7.891 -3.344 1.00 87.75 88 CYS A C 1
ATOM 713 O O . CYS A 1 88 ? 15.310 -8.129 -2.412 1.00 87.75 88 CYS A O 1
ATOM 715 N N . GLY A 1 89 ? 13.241 -8.176 -3.269 1.00 88.44 89 GLY A N 1
ATOM 716 C CA . GLY A 1 89 ? 12.568 -8.801 -2.132 1.00 88.44 89 GLY A CA 1
ATOM 717 C C . GLY A 1 89 ? 11.992 -7.816 -1.111 1.00 88.44 89 GLY A C 1
ATOM 718 O O . GLY A 1 89 ? 11.285 -8.239 -0.195 1.00 88.44 89 GLY A O 1
ATOM 719 N N . ILE A 1 90 ? 12.243 -6.513 -1.257 1.00 89.25 90 ILE A N 1
ATOM 720 C CA . ILE A 1 90 ? 11.727 -5.498 -0.333 1.00 89.25 90 ILE A CA 1
ATOM 721 C C . ILE A 1 90 ? 10.269 -5.176 -0.662 1.00 89.25 90 ILE A C 1
ATOM 723 O O . ILE A 1 90 ? 9.913 -4.847 -1.796 1.00 89.25 90 ILE A O 1
ATOM 727 N N . LYS A 1 91 ? 9.425 -5.235 0.370 1.00 91.38 91 LYS A N 1
ATOM 728 C CA . LYS A 1 91 ? 8.049 -4.745 0.326 1.00 91.38 91 LYS A CA 1
ATOM 729 C C . LYS A 1 91 ? 8.025 -3.266 0.680 1.00 91.38 91 LYS A C 1
ATOM 731 O O . LYS A 1 91 ? 8.597 -2.863 1.688 1.00 91.38 91 LYS A O 1
ATOM 736 N N . SER A 1 92 ? 7.307 -2.476 -0.103 1.00 90.50 92 SER A N 1
ATOM 737 C CA . SER A 1 92 ? 7.109 -1.054 0.151 1.00 90.50 92 SER A CA 1
ATOM 738 C C . SER A 1 92 ? 5.649 -0.658 -0.049 1.00 90.50 92 SER A C 1
ATOM 740 O O . SER A 1 92 ? 4.947 -1.182 -0.915 1.00 90.50 92 SER A O 1
ATOM 742 N N . SER A 1 93 ? 5.178 0.286 0.761 1.00 89.06 93 SER A N 1
ATOM 743 C CA . SER A 1 93 ? 3.878 0.946 0.587 1.00 89.06 93 SER A CA 1
ATOM 744 C C . SER A 1 93 ? 3.964 2.173 -0.328 1.00 89.06 93 SER A C 1
ATOM 746 O O . SER A 1 93 ? 2.942 2.644 -0.832 1.00 89.06 93 SER A O 1
ATOM 748 N N . SER A 1 94 ? 5.176 2.680 -0.561 1.00 86.00 94 SER A N 1
ATOM 749 C CA . SER A 1 94 ? 5.456 3.872 -1.355 1.00 86.00 94 SER A CA 1
ATOM 750 C C . SER A 1 94 ? 6.485 3.590 -2.460 1.00 86.00 94 SER A C 1
ATOM 752 O O . SER A 1 94 ? 7.275 2.645 -2.360 1.00 86.00 94 SER A O 1
ATOM 754 N N . PRO A 1 95 ? 6.549 4.435 -3.500 1.00 81.25 95 PRO A N 1
ATOM 755 C CA . PRO A 1 95 ? 7.619 4.390 -4.486 1.00 81.25 95 PRO A CA 1
ATOM 756 C C . PRO A 1 95 ? 8.954 4.862 -3.902 1.00 81.25 95 PRO A C 1
ATOM 758 O O . PRO A 1 95 ? 9.948 4.825 -4.608 1.00 81.25 95 PRO A O 1
ATOM 761 N N . SER A 1 96 ? 9.024 5.284 -2.633 1.00 83.62 96 SER A N 1
ATOM 762 C CA . SER A 1 96 ? 10.260 5.785 -2.021 1.00 83.62 96 SER A CA 1
ATOM 763 C C . SER A 1 96 ? 11.402 4.780 -2.121 1.00 83.62 96 SER A C 1
ATOM 765 O O . SER A 1 96 ? 12.534 5.202 -2.291 1.00 83.62 96 SER A O 1
ATOM 767 N N . HIS A 1 97 ? 11.114 3.473 -2.118 1.00 80.00 97 HIS A N 1
ATOM 768 C CA . HIS A 1 97 ? 12.123 2.444 -2.372 1.00 80.00 97 HIS A CA 1
ATOM 769 C C . HIS A 1 97 ? 12.890 2.679 -3.689 1.00 80.00 97 HIS A C 1
ATOM 771 O O . HIS A 1 97 ? 14.096 2.481 -3.717 1.00 80.00 97 HIS A O 1
ATOM 777 N N . LEU A 1 98 ? 12.239 3.185 -4.740 1.00 71.56 98 LEU A N 1
ATOM 778 C CA . LEU A 1 98 ? 12.902 3.557 -5.996 1.00 71.56 98 LEU A CA 1
ATOM 779 C C . LEU A 1 98 ? 13.850 4.745 -5.858 1.00 71.56 98 LEU A C 1
ATOM 781 O O . LEU A 1 98 ? 14.849 4.816 -6.560 1.00 71.56 98 LEU A O 1
ATOM 785 N N . VAL A 1 99 ? 13.500 5.699 -4.998 1.00 73.06 99 VAL A N 1
ATOM 786 C CA . VAL A 1 99 ? 14.192 6.989 -4.902 1.00 73.06 99 VAL A CA 1
ATOM 787 C C . VAL A 1 99 ? 15.338 6.926 -3.897 1.00 73.06 99 VAL A C 1
ATOM 789 O O . VAL A 1 99 ? 16.396 7.501 -4.125 1.00 73.06 99 VAL A O 1
ATOM 792 N N . THR A 1 100 ? 15.130 6.247 -2.769 1.00 72.56 100 THR A N 1
ATOM 793 C CA . THR A 1 100 ? 16.053 6.289 -1.628 1.00 72.56 100 THR A CA 1
ATOM 794 C C . THR A 1 100 ? 17.015 5.118 -1.587 1.00 72.56 100 THR A C 1
ATOM 796 O O . THR A 1 100 ? 18.094 5.232 -1.007 1.00 72.56 100 THR A O 1
ATOM 799 N N . SER A 1 101 ? 16.649 3.980 -2.174 1.00 63.81 101 SER A N 1
ATOM 800 C CA . SER A 1 101 ? 17.521 2.817 -2.173 1.00 63.81 101 SER A CA 1
ATOM 801 C C . SER A 1 101 ? 18.333 2.782 -3.461 1.00 63.81 101 SER A C 1
ATOM 803 O O . SER A 1 101 ? 17.826 3.088 -4.535 1.00 63.81 101 SER A O 1
ATOM 805 N N . LYS A 1 102 ? 19.598 2.357 -3.374 1.00 73.12 102 LYS A N 1
ATOM 806 C CA . LYS A 1 102 ? 20.461 2.049 -4.532 1.00 73.12 102 LYS A CA 1
ATOM 807 C C . LYS A 1 102 ? 19.950 0.820 -5.314 1.00 73.12 102 LYS A C 1
ATOM 809 O O . LYS A 1 102 ? 20.740 0.040 -5.840 1.00 73.12 102 LYS A O 1
ATOM 814 N N . CYS A 1 103 ? 18.639 0.580 -5.318 1.00 80.44 103 CYS A N 1
ATOM 815 C CA . CYS A 1 103 ? 18.019 -0.516 -6.026 1.00 80.44 103 CYS A CA 1
ATOM 816 C C . CYS A 1 103 ? 17.956 -0.146 -7.505 1.00 80.44 103 CYS A C 1
ATOM 818 O O . CYS A 1 103 ? 17.152 0.673 -7.935 1.00 80.44 103 CYS A O 1
ATOM 820 N N . THR A 1 104 ? 18.825 -0.771 -8.290 1.00 78.00 104 THR A N 1
ATOM 821 C CA . THR A 1 104 ? 18.835 -0.652 -9.753 1.00 78.00 104 THR A CA 1
ATOM 822 C C . THR A 1 104 ? 17.680 -1.413 -10.409 1.00 78.00 104 THR A C 1
ATOM 824 O O . THR A 1 104 ? 17.471 -1.312 -11.617 1.00 78.00 104 THR A O 1
ATOM 827 N N . ILE A 1 105 ? 16.921 -2.183 -9.623 1.00 77.88 105 ILE A N 1
ATOM 828 C CA . ILE A 1 105 ? 15.820 -3.011 -10.096 1.00 77.88 105 ILE A CA 1
ATOM 829 C C . ILE A 1 105 ? 14.524 -2.202 -10.009 1.00 77.88 105 ILE A C 1
ATOM 831 O O . ILE A 1 105 ? 14.028 -1.909 -8.926 1.00 77.88 105 ILE A O 1
ATOM 835 N N . LEU A 1 106 ? 13.956 -1.865 -11.166 1.00 76.06 106 LEU A N 1
ATOM 836 C CA . LEU A 1 106 ? 12.732 -1.056 -11.273 1.00 76.06 106 LEU A CA 1
ATOM 837 C C . LEU A 1 106 ? 11.457 -1.902 -11.428 1.00 76.06 106 LEU A C 1
ATOM 839 O O . LEU A 1 106 ? 10.386 -1.372 -11.720 1.00 76.06 106 LEU A O 1
ATOM 843 N N . ASN A 1 107 ? 11.561 -3.220 -11.253 1.00 84.88 107 ASN A N 1
ATOM 844 C CA . ASN A 1 107 ? 10.439 -4.136 -11.416 1.00 84.88 107 ASN A CA 1
ATOM 845 C C . ASN A 1 107 ? 9.693 -4.320 -10.094 1.00 84.88 107 ASN A C 1
ATOM 847 O O . ASN A 1 107 ? 10.260 -4.790 -9.105 1.00 84.88 107 ASN A O 1
ATOM 851 N N . PHE A 1 108 ? 8.396 -4.011 -10.113 1.00 88.00 108 PHE A N 1
ATOM 852 C CA . PHE A 1 108 ? 7.496 -4.208 -8.982 1.00 88.00 108 PHE A CA 1
ATOM 853 C C . PHE A 1 108 ? 6.395 -5.191 -9.330 1.00 88.00 108 PHE A C 1
ATOM 855 O O . PHE A 1 108 ? 5.884 -5.225 -10.447 1.00 88.00 108 PHE A O 1
ATOM 862 N N . THR A 1 109 ? 6.008 -5.971 -8.330 1.00 90.69 109 THR A N 1
ATOM 863 C CA . THR A 1 109 ? 4.815 -6.814 -8.367 1.00 90.69 109 THR A CA 1
ATOM 864 C C . THR A 1 109 ? 3.846 -6.320 -7.312 1.00 90.69 109 THR A C 1
ATOM 866 O O . THR A 1 109 ? 4.258 -5.972 -6.204 1.00 90.69 109 THR A O 1
ATOM 869 N N . LEU A 1 110 ? 2.555 -6.297 -7.634 1.00 92.12 110 LEU A N 1
ATOM 870 C CA . LEU A 1 110 ? 1.534 -6.018 -6.635 1.00 92.12 110 LEU A CA 1
ATOM 871 C C . LEU A 1 110 ? 1.296 -7.270 -5.800 1.00 92.12 110 LEU A C 1
ATOM 873 O O . LEU A 1 110 ? 1.022 -8.351 -6.321 1.00 92.12 110 LEU A O 1
ATOM 877 N N . ILE A 1 111 ? 1.377 -7.112 -4.488 1.00 91.94 111 ILE A N 1
ATOM 878 C CA . ILE A 1 111 ? 0.969 -8.135 -3.534 1.00 91.94 111 ILE A CA 1
ATOM 879 C C . ILE A 1 111 ? -0.214 -7.603 -2.736 1.00 91.94 111 ILE A C 1
ATOM 881 O O . ILE A 1 111 ? -0.222 -6.451 -2.299 1.00 91.94 111 ILE A O 1
ATOM 885 N N . GLN A 1 112 ? -1.228 -8.443 -2.554 1.00 90.62 112 GLN A N 1
ATOM 886 C CA . GLN A 1 112 ? -2.328 -8.135 -1.655 1.00 90.62 112 GLN A CA 1
ATOM 887 C C . GLN A 1 112 ? -1.988 -8.704 -0.288 1.00 90.62 112 GLN A C 1
ATOM 889 O O . GLN A 1 112 ? -2.093 -9.905 -0.031 1.00 90.62 112 GLN A O 1
ATOM 894 N N . GLU A 1 113 ? -1.533 -7.825 0.590 1.00 87.12 113 GLU A N 1
ATOM 895 C CA . GLU A 1 113 ? -1.317 -8.172 1.974 1.00 87.12 113 GLU A CA 1
ATOM 896 C C . GLU A 1 113 ? -2.646 -8.025 2.704 1.00 87.12 113 GLU A C 1
ATOM 898 O O . GLU A 1 113 ? -3.235 -6.942 2.774 1.00 87.12 113 GLU A O 1
ATOM 903 N N . LYS A 1 114 ? -3.135 -9.140 3.258 1.00 76.44 114 LYS A N 1
ATOM 904 C CA . LYS A 1 114 ? -4.201 -9.084 4.254 1.00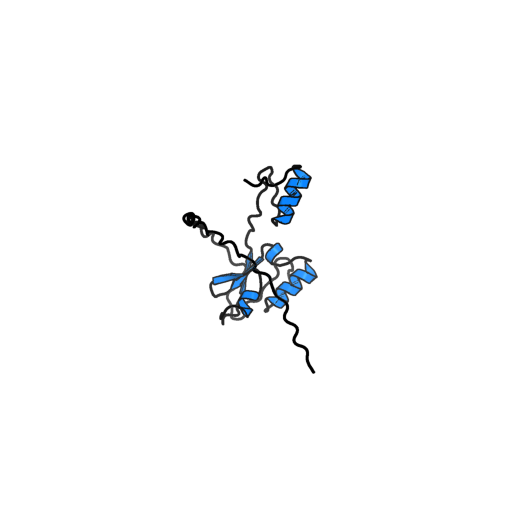 76.44 114 LYS A CA 1
ATOM 905 C C . LYS A 1 114 ? -3.651 -8.272 5.412 1.00 76.44 114 LYS A C 1
ATOM 907 O O . LYS A 1 114 ? -2.928 -8.807 6.250 1.00 76.44 114 LYS A O 1
ATOM 912 N N . ARG A 1 115 ? -3.970 -6.981 5.441 1.00 69.25 115 ARG A N 1
ATOM 913 C CA . ARG A 1 115 ? -3.769 -6.174 6.630 1.00 69.25 115 ARG A CA 1
ATOM 914 C C . ARG A 1 115 ? -4.551 -6.866 7.726 1.00 69.25 115 ARG A C 1
ATOM 916 O O . ARG A 1 115 ? -5.779 -6.866 7.699 1.00 69.25 115 ARG A O 1
ATOM 923 N N . GLY A 1 116 ? -3.836 -7.492 8.653 1.00 64.75 116 GLY A N 1
ATOM 924 C CA . GLY A 1 116 ? -4.398 -7.753 9.961 1.00 64.75 116 GLY A CA 1
ATOM 925 C C . GLY A 1 116 ? -4.678 -6.381 10.544 1.00 64.75 116 GLY A C 1
ATOM 926 O O . GLY A 1 116 ? -3.775 -5.760 11.095 1.00 64.75 116 GLY A O 1
ATOM 927 N N . GLY A 1 117 ? -5.882 -5.853 10.312 1.00 66.81 117 GLY A N 1
ATOM 928 C CA . GLY A 1 117 ? -6.354 -4.708 11.068 1.00 66.81 117 GLY A CA 1
ATOM 929 C C . GLY A 1 117 ? -6.202 -5.038 12.547 1.00 66.81 117 GLY A C 1
ATOM 930 O O . GLY A 1 117 ? -6.265 -6.209 12.938 1.00 66.81 117 GLY A O 1
ATOM 931 N N . VAL A 1 118 ? -5.965 -4.023 13.371 1.00 77.31 118 VAL A N 1
ATOM 932 C CA . VAL A 1 118 ? -5.995 -4.237 14.816 1.00 77.31 118 VAL A CA 1
ATOM 933 C C . VAL A 1 118 ? -7.431 -4.629 15.138 1.00 77.31 118 VAL A C 1
ATOM 935 O O . VAL A 1 118 ? -8.332 -3.806 14.996 1.00 77.31 118 VAL A O 1
ATOM 938 N N . LYS A 1 119 ? -7.671 -5.900 15.475 1.00 87.06 119 LYS A N 1
ATOM 939 C CA . LYS A 1 119 ? -8.998 -6.340 15.914 1.00 87.06 119 LYS A CA 1
ATOM 940 C C . LYS A 1 119 ? -9.296 -5.602 17.214 1.00 87.06 119 LYS A C 1
ATOM 942 O O . LYS A 1 119 ? -8.427 -5.536 18.085 1.00 87.06 119 LYS A O 1
ATOM 947 N N . CYS A 1 120 ? -10.485 -5.018 17.328 1.00 90.06 120 CYS A N 1
ATOM 948 C CA . CYS A 1 120 ? -10.921 -4.455 18.599 1.00 90.06 120 CYS A CA 1
ATOM 949 C C . CYS A 1 120 ? -10.820 -5.523 19.689 1.00 90.06 120 CYS A C 1
ATOM 951 O O . CYS A 1 120 ? -11.235 -6.661 19.499 1.00 90.06 120 CYS A O 1
ATOM 953 N N . ILE A 1 121 ? -10.243 -5.172 20.835 1.00 91.56 121 ILE A N 1
ATOM 954 C CA . ILE A 1 121 ? -10.159 -6.106 21.966 1.00 91.56 121 ILE A CA 1
ATOM 955 C C . ILE A 1 121 ? -11.529 -6.334 22.623 1.00 91.56 121 ILE A C 1
ATOM 957 O O . ILE A 1 121 ? -11.719 -7.328 23.313 1.00 91.56 121 ILE A O 1
ATOM 961 N N . LEU A 1 122 ? -12.479 -5.420 22.397 1.00 94.12 122 LEU A N 1
ATOM 962 C CA . LEU A 1 122 ? -13.817 -5.447 22.990 1.00 94.12 122 LEU A CA 1
ATOM 963 C C . LEU A 1 122 ? -14.897 -5.960 22.025 1.00 94.12 122 LEU A C 1
ATOM 965 O O . LEU A 1 122 ? -16.007 -6.253 22.461 1.00 94.12 122 LEU A O 1
ATOM 969 N N . CYS A 1 123 ? -14.615 -6.049 20.720 1.00 93.12 123 CYS A N 1
ATOM 970 C CA . CYS A 1 123 ? -15.566 -6.569 19.733 1.00 93.12 123 CYS A CA 1
ATOM 971 C C . CYS A 1 123 ? -14.880 -7.123 18.476 1.00 93.12 123 CYS A C 1
ATOM 973 O O . CYS A 1 123 ? -13.663 -7.172 18.365 1.00 93.12 123 CYS A O 1
ATOM 975 N N . GLU A 1 124 ? -15.662 -7.539 17.480 1.00 88.38 124 GLU A N 1
ATOM 976 C CA . GLU A 1 124 ? -15.120 -8.131 16.252 1.00 88.38 124 GLU A CA 1
ATOM 977 C C . GLU A 1 124 ? -14.774 -7.127 15.146 1.00 88.38 124 GLU A C 1
ATOM 979 O O . GLU A 1 124 ? -14.386 -7.527 14.045 1.00 88.38 124 GLU A O 1
ATOM 984 N N . SER A 1 125 ? -14.884 -5.825 15.424 1.00 90.31 125 SER A N 1
ATOM 985 C CA . SER A 1 125 ? -14.539 -4.792 14.451 1.00 90.31 125 SER A CA 1
ATOM 986 C C . SER A 1 125 ? -13.040 -4.827 14.114 1.00 90.31 125 SER A C 1
ATOM 988 O O . SER A 1 125 ? -12.192 -5.159 14.949 1.00 90.31 125 SER A O 1
ATOM 990 N N . GLN A 1 126 ? -12.701 -4.473 12.870 1.00 88.88 126 GLN A N 1
ATOM 991 C CA . GLN A 1 126 ? -11.315 -4.399 12.391 1.00 88.88 126 GLN A CA 1
ATOM 992 C C . GLN A 1 126 ? -11.024 -3.013 11.802 1.00 88.88 126 GLN A C 1
ATOM 994 O O . GLN A 1 126 ? -11.000 -2.847 10.578 1.00 88.88 126 GLN A O 1
ATOM 999 N N . PRO A 1 127 ? -10.833 -1.989 12.652 1.00 84.81 127 PRO A N 1
ATOM 1000 C CA . PRO A 1 127 ? -10.423 -0.668 12.204 1.00 84.81 127 PRO A CA 1
ATOM 1001 C C . PRO A 1 127 ? -9.127 -0.747 11.384 1.00 84.81 127 PRO A C 1
ATOM 1003 O O . PRO A 1 127 ? -8.189 -1.478 11.709 1.00 84.81 127 PRO A O 1
ATOM 1006 N N . THR A 1 128 ? -9.076 -0.002 10.284 1.00 80.12 128 THR A N 1
ATOM 1007 C CA . THR A 1 128 ? -8.010 -0.125 9.275 1.00 80.12 128 THR A CA 1
ATOM 1008 C C . THR A 1 128 ? -6.760 0.691 9.602 1.00 80.12 128 THR A C 1
ATOM 1010 O O . THR A 1 128 ? -5.715 0.499 8.974 1.00 80.12 128 THR A O 1
ATOM 1013 N N . THR A 1 129 ? -6.859 1.609 10.567 1.00 83.62 129 THR A N 1
ATOM 1014 C CA . THR A 1 129 ? -5.776 2.477 11.049 1.00 83.62 129 THR A CA 1
ATOM 1015 C C . THR A 1 129 ? -5.848 2.657 12.566 1.00 83.62 129 THR A C 1
ATOM 1017 O O . THR A 1 129 ? -6.929 2.564 13.148 1.00 83.62 129 THR A O 1
ATOM 1020 N N . ALA A 1 130 ? -4.724 3.004 13.202 1.00 85.94 130 ALA A N 1
ATOM 1021 C CA . ALA A 1 130 ? -4.681 3.320 14.633 1.00 85.94 130 ALA A CA 1
ATOM 1022 C C . ALA A 1 130 ? -5.654 4.456 15.016 1.00 85.94 130 ALA A C 1
ATOM 1024 O O . ALA A 1 130 ? -6.390 4.337 15.986 1.00 85.94 130 ALA A O 1
ATOM 1025 N N . GLY A 1 131 ? -5.750 5.516 14.205 1.00 88.25 131 GLY A N 1
ATOM 1026 C CA . GLY A 1 131 ? -6.706 6.606 14.448 1.00 88.25 131 GLY A CA 1
ATOM 1027 C C . GLY A 1 131 ? -8.170 6.156 14.360 1.00 88.25 131 GLY A C 1
ATOM 1028 O O . GLY A 1 131 ? -8.990 6.528 15.203 1.00 88.25 131 GLY A O 1
ATOM 1029 N N . SER A 1 132 ? -8.501 5.304 13.380 1.00 87.12 132 SER A N 1
ATOM 1030 C CA . SER A 1 132 ? -9.843 4.711 13.281 1.00 87.12 132 SER A CA 1
ATOM 1031 C C . SER A 1 132 ? -10.139 3.760 14.441 1.00 87.12 132 SER A C 1
ATOM 1033 O O . SER A 1 132 ? -11.279 3.686 14.886 1.00 87.12 132 SER A O 1
ATOM 1035 N N . TYR A 1 133 ? -9.111 3.087 14.964 1.00 92.00 133 TYR A N 1
ATOM 1036 C CA . TYR A 1 133 ? -9.208 2.209 16.122 1.00 92.00 133 TYR A CA 1
ATOM 1037 C C . TYR A 1 133 ? -9.525 2.993 17.395 1.00 92.00 133 TYR A C 1
ATOM 1039 O O . TYR A 1 133 ? -10.518 2.703 18.057 1.00 92.00 133 TYR A O 1
ATOM 1047 N N . SER A 1 134 ? -8.766 4.052 17.685 1.00 92.25 134 SER A N 1
ATOM 1048 C CA . SER A 1 134 ? -9.040 4.939 18.823 1.00 92.25 134 SER A CA 1
ATOM 1049 C C . SER A 1 134 ? -10.425 5.582 18.721 1.00 92.25 134 SER A C 1
ATOM 1051 O O . SER A 1 134 ? -11.169 5.621 19.696 1.00 92.25 134 SER A O 1
ATOM 1053 N N . SER A 1 135 ? -10.813 6.022 17.519 1.00 94.69 135 SER A N 1
ATOM 1054 C CA . SER A 1 135 ? -12.153 6.570 17.276 1.00 94.69 135 SER A CA 1
ATOM 1055 C C . SER A 1 135 ? -13.258 5.531 17.485 1.00 94.69 135 SER A C 1
ATOM 1057 O O . SER A 1 135 ? -14.322 5.866 17.997 1.00 94.69 135 SER A O 1
ATOM 1059 N N . HIS A 1 136 ? -13.025 4.280 17.085 1.00 94.62 136 HIS A N 1
ATOM 1060 C CA . HIS A 1 136 ? -13.955 3.174 17.293 1.00 94.62 136 HIS A CA 1
ATOM 1061 C C . HIS A 1 136 ? -14.136 2.874 18.785 1.00 94.62 136 HIS A C 1
ATOM 1063 O O . HIS A 1 136 ? -15.275 2.799 19.241 1.00 94.62 136 HIS A O 1
ATOM 1069 N N . LEU A 1 137 ? -13.040 2.772 19.544 1.00 95.12 137 LEU A N 1
ATOM 1070 C CA . LEU A 1 137 ? -13.096 2.580 20.995 1.00 95.12 137 LEU A CA 1
ATOM 1071 C C . LEU A 1 137 ? -13.909 3.687 21.672 1.00 95.12 137 LEU A C 1
ATOM 1073 O O . LEU A 1 137 ? -14.815 3.395 22.451 1.00 95.12 137 LEU A O 1
ATOM 1077 N N . LEU A 1 138 ? -13.661 4.943 21.298 1.00 95.50 138 LEU A N 1
ATOM 1078 C CA . LEU A 1 138 ? -14.359 6.075 21.896 1.00 95.50 138 LEU A CA 1
ATOM 1079 C C . LEU A 1 138 ? -15.850 6.097 21.533 1.00 95.50 138 LEU A C 1
ATOM 1081 O O . LEU A 1 138 ? -16.692 6.289 22.402 1.00 95.50 138 LEU A O 1
ATOM 1085 N N . LYS A 1 139 ? -16.202 5.894 20.257 1.00 96.50 139 LYS A N 1
ATOM 1086 C CA . LYS A 1 139 ? -17.595 6.025 19.791 1.00 96.50 139 LYS A CA 1
ATOM 1087 C C . LYS A 1 139 ? -18.474 4.821 20.126 1.00 96.50 139 LYS A C 1
ATOM 1089 O O . LYS A 1 139 ? -19.657 5.006 20.381 1.00 96.50 139 LYS A O 1
ATOM 1094 N N . ILE A 1 140 ? -17.925 3.607 20.073 1.00 97.31 140 ILE A N 1
ATOM 1095 C CA . ILE A 1 140 ? -18.699 2.362 20.222 1.00 97.31 140 ILE A CA 1
ATOM 1096 C C . ILE A 1 140 ? -18.619 1.819 21.645 1.00 97.31 140 ILE A C 1
ATOM 1098 O O . ILE A 1 140 ? -19.618 1.341 22.172 1.00 97.31 140 ILE A O 1
ATOM 1102 N N . HIS A 1 141 ? -17.447 1.904 22.270 1.00 95.62 141 HIS A N 1
ATOM 1103 C CA . HIS A 1 141 ? -17.208 1.337 23.596 1.00 95.62 141 HIS A CA 1
ATOM 1104 C C . HIS A 1 141 ? -17.115 2.396 24.698 1.00 95.62 141 HIS A C 1
ATOM 1106 O O . HIS A 1 141 ? -16.928 2.029 25.853 1.00 95.62 141 HIS A O 1
ATOM 1112 N N . GLN A 1 142 ? -17.232 3.687 24.353 1.00 95.69 142 GLN A N 1
ATOM 1113 C CA . GLN A 1 142 ? -17.101 4.812 25.288 1.00 95.69 142 GLN A CA 1
ATOM 1114 C C . GLN A 1 142 ? -15.828 4.719 26.142 1.00 95.69 142 GLN A C 1
ATOM 1116 O O . GLN A 1 142 ? -15.812 5.076 27.316 1.00 95.69 142 GLN A O 1
ATOM 1121 N N . THR A 1 143 ? -14.749 4.210 25.544 1.00 93.44 143 THR A N 1
ATOM 1122 C CA . THR A 1 143 ? -13.488 3.950 26.236 1.00 93.44 143 THR A CA 1
ATOM 1123 C C . THR A 1 143 ? -12.299 4.419 25.407 1.00 93.44 143 THR A C 1
ATOM 1125 O O . THR A 1 143 ? -12.400 4.643 24.199 1.00 93.44 143 THR A O 1
ATOM 1128 N N . THR A 1 144 ? -11.154 4.571 26.058 1.00 91.00 144 THR A N 1
ATOM 1129 C CA . THR A 1 144 ? -9.878 4.919 25.434 1.00 91.00 144 THR A CA 1
ATOM 1130 C C . THR A 1 144 ? -8.838 3.858 25.781 1.00 91.00 144 THR A C 1
ATOM 1132 O O . THR A 1 144 ? -9.021 3.058 26.698 1.00 91.00 144 THR A O 1
ATOM 1135 N N . LEU A 1 145 ? -7.740 3.808 25.023 1.00 82.94 145 LEU A N 1
ATOM 1136 C CA . LEU A 1 145 ? -6.595 2.990 25.415 1.00 82.94 145 LEU A CA 1
ATOM 1137 C C . LEU A 1 145 ? -5.994 3.608 26.681 1.00 82.94 145 LEU A C 1
ATOM 1139 O O . LEU A 1 145 ? -5.363 4.663 26.606 1.00 82.94 145 LEU A O 1
ATOM 1143 N N . LEU A 1 146 ? -6.227 2.980 27.835 1.00 78.62 146 LEU A N 1
ATOM 1144 C CA . LEU A 1 146 ? -5.530 3.337 29.066 1.00 78.62 146 LEU A CA 1
ATOM 1145 C C . LEU A 1 146 ? -4.027 3.156 28.821 1.00 78.62 146 LEU A C 1
ATOM 1147 O O . LEU A 1 146 ? -3.606 2.111 28.320 1.00 78.62 146 LEU A O 1
ATOM 1151 N N . LYS A 1 147 ? -3.231 4.187 29.131 1.00 59.06 147 LYS A N 1
ATOM 1152 C CA . LYS A 1 147 ? -1.775 4.040 29.215 1.00 59.06 147 LYS A CA 1
ATOM 1153 C C . LYS A 1 147 ? -1.504 3.044 30.343 1.00 59.06 147 LYS A C 1
ATOM 1155 O O . LYS A 1 147 ? -1.845 3.337 31.487 1.00 59.06 147 LYS A O 1
ATOM 1160 N N . VAL A 1 148 ? -0.986 1.874 29.981 1.00 46.66 148 VAL A N 1
ATOM 1161 C CA . VAL A 1 148 ? -0.387 0.918 30.920 1.00 46.66 148 VAL A CA 1
ATOM 1162 C C . VAL A 1 148 ? 1.042 1.356 31.179 1.00 46.66 148 VAL A C 1
ATOM 1164 O O . VAL A 1 148 ? 1.685 1.774 30.187 1.00 46.66 148 VAL A O 1
#

Mean predicted aligned error: 14.35 Å

Foldseek 3Di:
DDDDDDDDDDDPDDDDDPDDPDDDDPPDPPPPPDDDFDFPDDDDPQDWADDPVDPPDTDSAPVVVQVCCCVVVVDGCVLQQKWWQFPVRDIHSDCVCVVPPPPPGRDTTITRHPPQAVQQPVDRDRQSDPVSNQVCCCPPVVDGPPDD

Secondary structure (DSSP, 8-state):
-----------------------PPP----------PPP-S--SSS--EE-TT-TT-EESSHHHHHHHHHHHHSS-TGGGTEEEEETTS-EESSTHHHHHS------EEEEE--------SSSS---SSHHHHHHHHHHHHS------

Organism: NCBI:txid1538716

Nearest PDB structures (foldseek):
  2ktr-assembly1_A  TM=2.864E-01  e=7.757E+00  Rattus norvegicus

Solvent-accessible surface area (backbone atoms only — not comparable to full-atom values): 9921 Å² total; per-residue (Å²): 132,86,80,89,83,88,81,82,87,83,85,82,82,77,80,81,77,80,81,76,84,73,82,77,76,78,80,76,82,76,82,76,78,83,72,87,74,76,73,71,74,76,96,61,102,71,50,62,45,68,44,95,88,40,99,84,48,67,26,79,42,71,66,58,44,46,51,46,34,35,72,76,66,74,40,52,48,49,80,74,25,34,34,40,34,34,80,89,69,51,74,34,77,56,72,54,58,66,75,75,40,96,55,87,70,86,53,53,39,58,33,76,47,82,69,79,37,62,59,44,93,88,49,90,52,58,32,86,42,73,68,51,37,55,49,43,36,41,74,75,65,73,38,75,88,73,88,125

Radius of gyration: 26.05 Å; Cα contacts (8 Å, |Δi|>4): 151; chains: 1; bounding box: 55×79×55 Å

Sequence (148 aa):
NEEEKSDDEDYEETEKEEEKEEDEPPAKKINIAKKEQKPLVSRGPKREMECPKCMNYRSTSVEGFQKHFKSVHGITPFQAGIMFLCDCGIKSSSPSHLVTSKCTILNFTLIQEKRGGVKCILCESQPTTAGSYSSHLLKIHQTTLLKV